Protein AF-A0A368HAP4-F1 (afdb_monomer_lite)

Foldseek 3Di:
DEEEWEDDVVVVQVLGQDQVVSLVVVLVLCVVLVHQEYEYEYDDPVSQVVSQVSNCVPNVGHYYYDPDDLVVLLVCQLPPPPAYEYRRVVEQSSVSSQVNHVHVPHYYYDDDDDDPDDDPDPDDNHD

Organism: Ancylostoma caninum (NCBI:txid29170)

InterPro domains:
  IPR002516 Glycosyl transferase, family 11 [PF01531] (2-111)
  IPR052501 Alpha-1-2 Fucosyltransferase [PTHR22898] (1-110)

Sequence (127 aa):
MCVHTRRTDFATYNITTEFNETIEAAGILAKQNNLKQFFIFGDDLGFMRRVAQQLQDRNRLEARVSTFSEFEDFYLSSQICGSFLISAAASTFGWWLAFFSANQSSVYYIGRQFTNGENVPETELYL

Secondary structure (DSSP, 8-state):
-EEE---HHHHTTT-PPPHHHHHHHHHHHHHHTT--EEEEE-S-HHHHHHHHHHHHHHH--EEEE--S-HHHHHHHHHHH-SSEEESSTT-HHHHHHHHHSS-GGGEEE------TTS---SS----

pLDDT: mean 88.13, std 15.09, range [42.62, 98.44]

Structure (mmCIF, N/CA/C/O backbone):
data_AF-A0A368HAP4-F1
#
_entry.id   AF-A0A368HAP4-F1
#
loop_
_atom_site.group_PDB
_atom_site.id
_atom_site.type_symbol
_atom_site.label_atom_id
_atom_site.label_alt_id
_atom_site.label_comp_id
_atom_site.label_asym_id
_atom_site.label_entity_id
_atom_site.label_seq_id
_atom_site.pdbx_PDB_ins_code
_atom_site.Cartn_x
_atom_site.Cartn_y
_atom_site.Cartn_z
_atom_site.occupancy
_atom_site.B_iso_or_equiv
_atom_site.auth_seq_id
_atom_site.auth_comp_id
_atom_site.auth_asym_id
_atom_site.auth_atom_id
_atom_site.pdbx_PDB_model_num
ATOM 1 N N . MET A 1 1 ? -4.757 -1.989 7.627 1.00 96.00 1 MET A N 1
ATOM 2 C CA . MET A 1 1 ? -4.805 -2.628 6.300 1.00 96.00 1 MET A CA 1
ATOM 3 C C . MET A 1 1 ? -3.512 -2.288 5.603 1.00 96.00 1 MET A C 1
ATOM 5 O O . MET A 1 1 ? -3.203 -1.110 5.487 1.00 96.00 1 MET A O 1
ATOM 9 N N . CYS A 1 2 ? -2.749 -3.284 5.189 1.00 98.31 2 CYS A N 1
ATOM 10 C CA . CYS A 1 2 ? -1.509 -3.061 4.464 1.00 98.31 2 CYS A CA 1
ATOM 11 C C . CYS A 1 2 ? -1.711 -3.297 2.974 1.00 98.31 2 CYS A C 1
ATOM 13 O O . CYS A 1 2 ? -2.482 -4.174 2.584 1.00 98.31 2 CYS A O 1
ATOM 15 N N . VAL A 1 3 ? -1.043 -2.497 2.149 1.00 98.19 3 VAL A N 1
ATOM 16 C CA . VAL A 1 3 ? -1.121 -2.588 0.690 1.00 98.19 3 V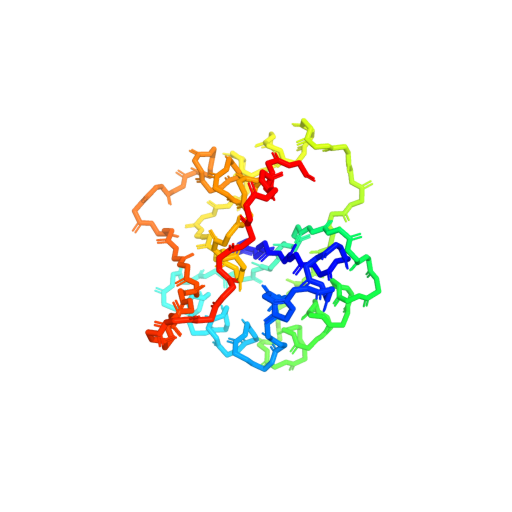AL A CA 1
ATOM 17 C C . VAL A 1 3 ? 0.293 -2.579 0.138 1.00 98.19 3 VAL A C 1
ATOM 19 O O . VAL A 1 3 ? 1.031 -1.631 0.378 1.00 98.19 3 VAL A O 1
ATOM 22 N N . HIS A 1 4 ? 0.663 -3.611 -0.612 1.00 97.69 4 HIS A N 1
ATOM 23 C CA . HIS A 1 4 ? 1.904 -3.636 -1.381 1.00 97.69 4 HIS A CA 1
ATOM 24 C C . HIS A 1 4 ? 1.644 -3.210 -2.821 1.00 97.69 4 HIS A C 1
ATOM 26 O O . HIS A 1 4 ? 0.704 -3.710 -3.446 1.00 97.69 4 HIS A O 1
ATOM 32 N N . THR A 1 5 ? 2.490 -2.327 -3.347 1.00 95.69 5 THR A N 1
ATOM 33 C CA . THR A 1 5 ? 2.490 -1.869 -4.742 1.00 95.69 5 THR A CA 1
ATOM 34 C C . THR A 1 5 ? 3.850 -2.113 -5.392 1.00 95.69 5 THR A C 1
ATOM 36 O O . THR A 1 5 ? 4.874 -2.038 -4.719 1.00 95.69 5 THR A O 1
ATOM 39 N N . ARG A 1 6 ? 3.871 -2.403 -6.696 1.00 91.88 6 ARG A N 1
ATOM 40 C CA . ARG A 1 6 ? 5.109 -2.539 -7.476 1.00 91.88 6 ARG A CA 1
ATOM 41 C C . ARG A 1 6 ? 4.921 -1.911 -8.851 1.00 91.88 6 ARG A C 1
ATOM 43 O O . ARG A 1 6 ? 3.953 -2.237 -9.550 1.00 91.88 6 ARG A O 1
ATOM 50 N N . ARG A 1 7 ? 5.801 -0.981 -9.234 1.00 87.19 7 ARG A N 1
ATOM 51 C CA . ARG A 1 7 ? 5.637 -0.211 -10.476 1.00 87.19 7 ARG A CA 1
ATOM 52 C C . ARG A 1 7 ? 6.874 -0.065 -11.339 1.00 87.19 7 ARG A C 1
ATOM 54 O O . ARG A 1 7 ? 6.698 -0.060 -12.548 1.00 87.19 7 ARG A O 1
ATOM 61 N N . THR A 1 8 ? 8.050 0.144 -10.769 1.00 85.56 8 THR A N 1
ATOM 62 C CA . THR A 1 8 ? 9.208 0.695 -11.486 1.00 85.56 8 THR A CA 1
ATOM 63 C C . THR A 1 8 ? 9.645 -0.197 -12.651 1.00 85.56 8 THR A C 1
ATOM 65 O O . THR A 1 8 ? 9.285 0.050 -13.800 1.00 85.56 8 THR A O 1
ATOM 68 N N . ASP A 1 9 ? 10.350 -1.278 -12.361 1.00 74.44 9 ASP A N 1
ATOM 69 C CA . ASP A 1 9 ? 10.733 -2.331 -13.300 1.00 74.44 9 ASP A CA 1
ATOM 70 C C . ASP A 1 9 ? 9.517 -3.018 -13.948 1.00 74.44 9 ASP A C 1
ATOM 72 O O . ASP A 1 9 ? 9.559 -3.398 -15.120 1.00 74.44 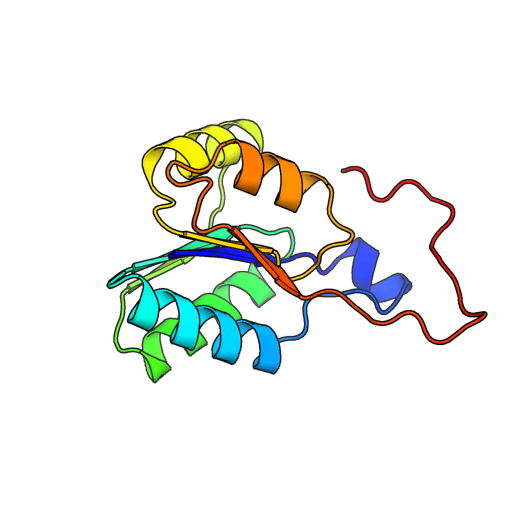9 ASP A O 1
ATOM 76 N N . PHE A 1 10 ? 8.396 -3.090 -13.227 1.00 74.81 10 PHE A N 1
ATOM 77 C CA . PHE A 1 10 ? 7.150 -3.718 -13.683 1.00 74.81 10 PHE A CA 1
ATOM 78 C C . PHE A 1 10 ? 6.449 -2.936 -14.810 1.00 74.81 10 PHE A C 1
ATOM 80 O O . PHE A 1 10 ? 5.680 -3.530 -15.573 1.00 74.81 10 PHE A O 1
ATOM 87 N N . ALA A 1 11 ? 6.709 -1.628 -14.949 1.00 74.69 11 ALA A N 1
ATOM 88 C CA . ALA A 1 11 ? 6.155 -0.792 -16.020 1.00 74.69 11 ALA A CA 1
ATOM 89 C C . ALA A 1 11 ? 6.623 -1.259 -17.395 1.00 74.69 11 ALA A C 1
ATOM 91 O O . ALA A 1 11 ? 5.838 -1.266 -18.340 1.00 74.69 11 ALA A O 1
ATOM 92 N N . THR A 1 12 ? 7.869 -1.723 -17.481 1.00 71.69 12 THR A N 1
ATOM 93 C CA . THR A 1 12 ? 8.473 -2.247 -18.711 1.00 71.69 12 THR A CA 1
ATOM 94 C C . THR A 1 12 ? 7.734 -3.477 -19.239 1.00 71.69 12 THR A C 1
ATOM 96 O O . THR A 1 12 ? 7.653 -3.675 -20.447 1.00 71.69 12 THR A O 1
ATOM 99 N N . TYR A 1 13 ? 7.152 -4.278 -18.342 1.00 67.38 13 TYR A N 1
ATOM 100 C CA . TYR A 1 13 ? 6.474 -5.533 -18.676 1.00 67.38 13 TYR A CA 1
ATOM 101 C C . TYR A 1 13 ? 4.943 -5.429 -18.609 1.00 67.38 13 TYR A C 1
ATOM 103 O O . TYR A 1 13 ? 4.257 -6.438 -18.736 1.00 67.38 13 TYR A O 1
ATOM 111 N N . ASN A 1 14 ? 4.392 -4.225 -18.404 1.00 73.69 14 ASN A N 1
ATOM 112 C CA . ASN A 1 14 ? 2.951 -3.986 -18.275 1.00 73.69 14 ASN A CA 1
ATOM 113 C C . ASN A 1 14 ? 2.270 -4.845 -17.184 1.00 73.69 14 ASN A C 1
ATOM 115 O O . ASN A 1 14 ? 1.112 -5.237 -17.316 1.00 73.69 14 ASN A O 1
ATOM 119 N N . ILE A 1 15 ? 2.989 -5.141 -16.096 1.00 73.62 15 ILE A N 1
ATOM 120 C CA . ILE A 1 15 ? 2.511 -5.942 -14.948 1.00 73.62 15 ILE A CA 1
ATOM 121 C C . ILE A 1 15 ? 2.413 -5.117 -13.658 1.00 73.62 15 ILE A C 1
ATOM 123 O O . ILE A 1 15 ? 2.389 -5.667 -12.559 1.00 73.62 15 ILE A O 1
ATOM 127 N N . THR A 1 16 ? 2.383 -3.791 -13.777 1.00 79.25 16 THR A N 1
ATOM 128 C CA . THR A 1 16 ? 2.339 -2.884 -12.626 1.00 79.25 16 THR A CA 1
ATOM 129 C C . THR A 1 16 ? 1.045 -2.992 -11.845 1.00 79.25 16 THR A C 1
ATOM 131 O O . THR A 1 16 ? 0.005 -3.357 -12.388 1.00 79.25 16 THR A O 1
ATOM 134 N N . THR A 1 17 ? 1.094 -2.545 -10.594 1.00 80.75 17 THR A N 1
ATOM 135 C CA . THR A 1 17 ? -0.102 -2.231 -9.815 1.00 80.75 17 THR A CA 1
ATOM 136 C C . THR A 1 17 ? -1.073 -1.319 -10.579 1.00 80.75 17 THR A C 1
ATOM 138 O O . THR A 1 17 ? -0.731 -0.181 -10.917 1.00 80.75 17 THR A O 1
ATOM 141 N N . GLU A 1 18 ? -2.318 -1.773 -10.739 1.00 89.75 18 GLU A N 1
ATOM 142 C CA . GLU A 1 18 ? -3.416 -0.969 -11.280 1.00 89.75 18 GLU A CA 1
ATOM 143 C C . GLU A 1 18 ? -4.028 -0.070 -10.202 1.00 89.75 18 GLU A C 1
ATOM 145 O O . GLU A 1 18 ? -4.477 -0.528 -9.148 1.00 89.75 18 GLU A O 1
ATOM 150 N N . PHE A 1 19 ? -4.056 1.242 -10.454 1.00 92.44 19 PHE A N 1
ATOM 151 C CA . PHE A 1 19 ? -4.418 2.229 -9.433 1.00 92.44 19 PHE A CA 1
ATOM 152 C C . PHE A 1 19 ? -5.857 2.064 -8.932 1.00 92.44 19 PHE A C 1
ATOM 154 O O . PHE A 1 19 ? -6.073 1.883 -7.738 1.00 92.44 19 PHE A O 1
ATOM 161 N N . ASN A 1 20 ? -6.845 2.117 -9.829 1.00 93.44 20 ASN A N 1
ATOM 162 C CA . ASN A 1 20 ? -8.258 2.126 -9.434 1.00 93.44 20 ASN A CA 1
ATOM 163 C C . ASN A 1 20 ? -8.670 0.827 -8.736 1.00 93.44 20 ASN A C 1
ATOM 165 O O . ASN A 1 20 ? -9.323 0.881 -7.694 1.00 93.44 20 ASN A O 1
ATOM 169 N N . GLU A 1 21 ? -8.230 -0.309 -9.277 1.00 93.50 21 GLU A N 1
ATOM 170 C CA . GLU A 1 21 ? -8.503 -1.631 -8.716 1.00 93.50 21 GLU A CA 1
ATOM 171 C C . GLU A 1 21 ? -7.903 -1.771 -7.311 1.00 93.50 21 GLU A C 1
ATOM 173 O O . GLU A 1 21 ? -8.581 -2.210 -6.383 1.00 93.50 21 GLU A O 1
ATOM 178 N N . THR A 1 22 ? -6.672 -1.287 -7.108 1.00 95.12 22 THR A N 1
ATOM 179 C CA . THR A 1 22 ? -6.020 -1.293 -5.789 1.00 95.12 22 THR A CA 1
ATOM 180 C C . THR A 1 22 ? -6.805 -0.489 -4.758 1.00 95.12 22 THR A C 1
ATOM 182 O O . THR A 1 22 ? -6.992 -0.947 -3.631 1.00 95.12 22 THR A O 1
ATOM 185 N N . ILE A 1 23 ? -7.282 0.705 -5.123 1.00 96.31 23 ILE A N 1
ATOM 186 C CA . ILE A 1 23 ? -8.061 1.566 -4.221 1.00 96.31 23 ILE A CA 1
ATOM 187 C C . ILE A 1 23 ? -9.389 0.913 -3.842 1.00 96.31 23 ILE A C 1
ATOM 189 O O . ILE A 1 23 ? -9.790 0.960 -2.675 1.00 96.31 23 ILE A O 1
ATOM 193 N N . GLU A 1 24 ? -10.080 0.334 -4.821 1.00 95.62 24 GLU A N 1
ATOM 194 C CA . GLU A 1 24 ? -11.360 -0.334 -4.611 1.00 95.62 24 GLU A CA 1
ATOM 195 C C . GLU A 1 24 ? -11.202 -1.564 -3.715 1.00 95.62 24 GLU A C 1
ATOM 197 O O . GLU A 1 24 ? -11.837 -1.637 -2.657 1.00 95.62 24 GLU A O 1
ATOM 202 N N . ALA A 1 25 ? -10.288 -2.470 -4.073 1.00 96.31 25 ALA A N 1
ATOM 203 C CA . ALA A 1 25 ? -10.016 -3.683 -3.316 1.00 96.31 25 ALA A CA 1
ATOM 204 C C . ALA A 1 25 ? -9.576 -3.363 -1.880 1.00 96.31 25 ALA A C 1
ATOM 206 O O . ALA A 1 25 ? -10.166 -3.868 -0.925 1.00 96.31 25 ALA A O 1
ATOM 207 N N . ALA A 1 26 ? -8.601 -2.465 -1.695 1.00 97.12 26 ALA A N 1
ATOM 208 C CA . ALA A 1 26 ? -8.130 -2.093 -0.361 1.00 97.12 26 ALA A CA 1
ATOM 209 C C . ALA A 1 26 ? -9.243 -1.468 0.497 1.00 97.12 26 ALA A C 1
ATOM 211 O O . ALA A 1 26 ? -9.335 -1.765 1.689 1.00 97.12 26 ALA A O 1
ATOM 212 N N . GLY A 1 27 ? -10.111 -0.639 -0.094 1.00 96.25 27 GLY A N 1
ATOM 213 C CA . GLY A 1 27 ? -11.252 -0.043 0.602 1.00 96.25 27 GLY A CA 1
ATOM 214 C C . GLY A 1 27 ? -12.285 -1.077 1.059 1.00 96.25 27 GLY A C 1
ATOM 215 O O . GLY A 1 27 ? -12.745 -1.022 2.202 1.00 96.25 27 GLY A O 1
ATOM 216 N N . ILE A 1 28 ? -12.630 -2.038 0.197 1.00 95.88 28 ILE A N 1
ATOM 217 C CA . ILE A 1 28 ? -13.557 -3.133 0.527 1.00 95.88 28 ILE A CA 1
ATOM 218 C C . ILE A 1 28 ? -12.973 -4.005 1.644 1.00 95.88 28 ILE A C 1
ATOM 220 O O . ILE A 1 28 ? -13.632 -4.221 2.664 1.00 95.88 28 ILE A O 1
ATOM 224 N N . LEU A 1 29 ? -11.721 -4.442 1.492 1.00 96.25 29 LEU A N 1
ATOM 225 C CA . LEU A 1 29 ? -11.046 -5.322 2.447 1.00 96.25 29 LEU A CA 1
ATOM 226 C C . LEU A 1 29 ? -10.857 -4.656 3.813 1.00 96.25 29 LEU A C 1
ATOM 228 O O . LEU A 1 29 ? -11.084 -5.292 4.844 1.00 96.25 29 LEU A O 1
ATOM 232 N N . ALA A 1 30 ? -10.507 -3.367 3.847 1.00 96.50 30 ALA A N 1
ATOM 233 C CA . ALA A 1 30 ? -10.399 -2.627 5.101 1.00 96.50 30 ALA A CA 1
ATOM 234 C C . ALA A 1 30 ? -11.736 -2.581 5.854 1.00 96.50 30 ALA A C 1
ATOM 236 O O . ALA A 1 30 ? -11.754 -2.802 7.065 1.00 96.50 30 ALA A O 1
ATOM 237 N N . LYS A 1 31 ? -12.856 -2.361 5.150 1.00 95.19 31 LYS A N 1
ATOM 238 C CA . LYS A 1 31 ? -14.199 -2.379 5.753 1.00 95.19 31 LYS A CA 1
ATOM 239 C C . LYS A 1 31 ? -14.579 -3.771 6.257 1.00 95.19 31 LYS A C 1
ATOM 241 O O . LYS A 1 31 ? -15.038 -3.887 7.388 1.00 95.19 31 LYS A O 1
ATOM 246 N N . GLN A 1 32 ? -14.347 -4.815 5.458 1.00 95.12 32 GLN A N 1
ATOM 247 C CA . GLN A 1 32 ? -14.639 -6.207 5.833 1.00 95.12 32 GLN A CA 1
ATOM 248 C C . GLN A 1 32 ? -13.859 -6.659 7.075 1.00 95.12 32 GLN A C 1
ATOM 250 O O . GLN A 1 32 ? -14.398 -7.379 7.909 1.00 95.12 32 GLN A O 1
ATOM 255 N N . ASN A 1 33 ? -12.617 -6.195 7.225 1.00 94.56 33 ASN A N 1
ATOM 256 C CA . ASN A 1 33 ? -11.748 -6.535 8.353 1.00 94.56 33 ASN A CA 1
ATOM 257 C C . ASN A 1 33 ? -11.789 -5.498 9.494 1.00 94.56 33 ASN A C 1
ATOM 259 O O . ASN A 1 33 ? -10.980 -5.576 10.416 1.00 94.56 33 ASN A O 1
ATOM 263 N N . ASN A 1 34 ? -12.704 -4.518 9.446 1.00 95.25 34 ASN A N 1
ATOM 264 C CA . ASN A 1 34 ? -12.849 -3.448 10.445 1.00 95.25 34 ASN A CA 1
ATOM 265 C C . ASN A 1 34 ? -11.536 -2.680 10.745 1.00 95.25 34 ASN A C 1
ATOM 267 O O . ASN A 1 34 ? -11.239 -2.320 11.887 1.00 95.25 34 ASN A O 1
ATOM 271 N N . LEU A 1 35 ? -10.728 -2.429 9.713 1.00 95.31 35 LEU A N 1
ATOM 272 C CA . LEU A 1 35 ? -9.445 -1.733 9.818 1.00 95.31 35 LEU A CA 1
ATOM 273 C C . L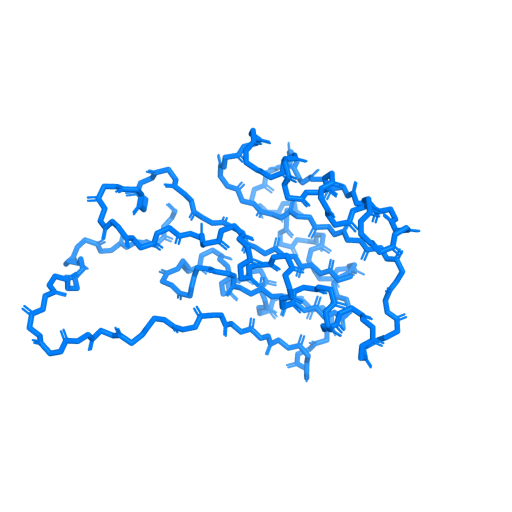EU A 1 35 ? -9.621 -0.235 9.556 1.00 95.31 35 LEU A C 1
ATOM 275 O O . LEU A 1 35 ? -10.265 0.169 8.592 1.00 95.31 35 LEU A O 1
ATOM 279 N N . LYS A 1 36 ? -9.007 0.595 10.407 1.00 94.62 36 LYS A N 1
ATOM 280 C CA . LYS A 1 36 ? -9.174 2.062 10.395 1.00 94.62 36 LYS A CA 1
ATOM 281 C C . LYS A 1 36 ? -7.977 2.840 9.849 1.00 94.62 36 LYS A C 1
ATOM 283 O O . LYS A 1 36 ? -8.005 4.066 9.815 1.00 94.62 36 LYS A O 1
ATOM 288 N N . GLN A 1 37 ? -6.914 2.143 9.474 1.00 96.81 37 GLN A N 1
ATOM 289 C CA . GLN A 1 37 ? -5.681 2.754 8.991 1.00 96.81 37 GLN A CA 1
ATOM 290 C C . GLN A 1 37 ? -5.122 1.944 7.829 1.00 96.81 37 GLN A C 1
ATOM 292 O O . GLN A 1 37 ? -5.240 0.710 7.806 1.00 96.81 37 GLN A O 1
ATOM 297 N N . PHE A 1 38 ? -4.497 2.645 6.893 1.00 98.19 38 PHE A N 1
ATOM 298 C CA . PHE A 1 38 ? -3.764 2.074 5.777 1.00 98.19 38 PHE A CA 1
ATOM 299 C C . PHE A 1 38 ? -2.262 2.291 5.946 1.00 98.19 38 PHE A C 1
ATOM 301 O O . PHE A 1 38 ? -1.822 3.363 6.364 1.00 98.19 38 PHE A O 1
ATOM 308 N N . PHE A 1 39 ? -1.482 1.283 5.571 1.00 98.25 39 PHE A N 1
ATOM 309 C CA . PHE A 1 39 ? -0.034 1.391 5.445 1.00 98.25 39 PHE A CA 1
ATOM 310 C C . PHE A 1 39 ? 0.393 0.834 4.086 1.00 98.25 39 PHE A C 1
ATOM 312 O O . PHE A 1 39 ? 0.006 -0.277 3.727 1.00 98.25 39 PHE A O 1
ATOM 319 N N . ILE A 1 40 ? 1.109 1.630 3.298 1.00 98.44 40 ILE A N 1
ATOM 320 C CA . ILE A 1 40 ? 1.428 1.316 1.906 1.00 98.44 40 ILE A CA 1
ATOM 321 C C . ILE A 1 40 ? 2.923 1.024 1.789 1.00 98.44 40 ILE A C 1
ATOM 323 O O . ILE A 1 40 ? 3.740 1.870 2.145 1.00 98.44 40 ILE A O 1
ATOM 327 N N . PHE A 1 41 ? 3.252 -0.138 1.237 1.00 98.19 41 PHE A N 1
ATOM 328 C CA . PHE A 1 41 ? 4.595 -0.574 0.861 1.00 98.19 41 PHE A CA 1
ATOM 329 C C . PHE A 1 41 ? 4.762 -0.514 -0.664 1.00 98.19 41 PHE A C 1
ATOM 331 O O . PHE A 1 41 ? 3.782 -0.630 -1.412 1.00 98.19 41 PHE A O 1
ATOM 338 N N . GLY A 1 42 ? 5.991 -0.319 -1.135 1.00 95.81 42 GLY A N 1
ATOM 339 C CA . GLY A 1 42 ? 6.293 -0.331 -2.562 1.00 95.81 42 GLY A CA 1
ATOM 340 C C . GLY A 1 42 ? 7.583 0.388 -2.931 1.00 95.81 42 GLY A C 1
ATOM 341 O O . GLY A 1 42 ? 8.336 0.832 -2.072 1.00 95.81 42 GLY A O 1
ATOM 342 N N . ASP A 1 43 ? 7.810 0.491 -4.235 1.00 94.31 43 ASP A N 1
ATOM 343 C CA . ASP A 1 43 ? 9.043 0.975 -4.863 1.00 94.31 43 ASP A CA 1
ATOM 344 C C . ASP A 1 43 ? 8.930 2.395 -5.455 1.00 94.31 43 ASP A C 1
ATOM 346 O O . ASP A 1 43 ? 9.932 3.083 -5.632 1.00 94.31 43 ASP A O 1
ATOM 350 N N . ASP A 1 44 ? 7.713 2.869 -5.742 1.00 95.06 44 ASP A N 1
ATOM 351 C CA . ASP A 1 44 ? 7.448 4.215 -6.265 1.00 95.06 44 ASP A CA 1
ATOM 352 C C . ASP A 1 44 ? 6.753 5.086 -5.208 1.00 95.06 44 ASP A C 1
ATOM 354 O O . ASP A 1 44 ? 5.525 5.095 -5.072 1.00 95.06 44 ASP A O 1
ATOM 358 N N . LEU A 1 45 ? 7.542 5.890 -4.488 1.00 96.12 45 LEU A N 1
ATOM 359 C CA . LEU A 1 45 ? 7.047 6.788 -3.438 1.00 96.12 45 LEU A CA 1
ATOM 360 C C . LEU A 1 45 ? 5.975 7.773 -3.938 1.00 96.12 45 LEU A C 1
ATOM 362 O O . LEU A 1 45 ? 5.044 8.119 -3.203 1.00 96.12 45 LEU A O 1
ATOM 366 N N . GLY A 1 46 ? 6.088 8.244 -5.183 1.00 96.94 46 GLY A N 1
ATOM 367 C CA . GLY A 1 46 ? 5.113 9.150 -5.782 1.00 96.94 46 GLY A CA 1
ATOM 368 C C . GLY A 1 46 ? 3.770 8.459 -5.996 1.00 96.94 46 GLY A C 1
ATOM 369 O O . GLY A 1 46 ? 2.719 9.036 -5.712 1.00 96.94 46 GLY A O 1
ATOM 370 N N . PHE A 1 47 ? 3.791 7.214 -6.465 1.00 95.88 47 PHE A N 1
ATOM 371 C CA . PHE A 1 47 ? 2.600 6.387 -6.606 1.00 95.88 47 PHE A CA 1
ATOM 372 C C . PHE A 1 47 ? 1.995 6.000 -5.259 1.00 95.88 47 PHE A C 1
ATOM 374 O O . PHE A 1 47 ? 0.794 6.188 -5.066 1.00 95.88 47 PHE A O 1
ATOM 381 N N . MET A 1 48 ? 2.815 5.543 -4.312 1.00 97.81 48 MET A N 1
ATOM 382 C CA . MET A 1 48 ? 2.376 5.176 -2.964 1.00 97.81 48 MET A CA 1
ATOM 383 C C . MET A 1 48 ? 1.647 6.337 -2.283 1.00 97.81 48 MET A C 1
ATOM 385 O O . MET A 1 48 ? 0.581 6.141 -1.704 1.00 97.81 48 MET A O 1
ATOM 389 N N . ARG A 1 49 ? 2.162 7.569 -2.410 1.00 97.88 49 ARG A N 1
ATOM 390 C CA . ARG A 1 49 ? 1.501 8.774 -1.878 1.00 97.88 49 ARG A CA 1
ATOM 391 C C . ARG A 1 49 ? 0.149 9.041 -2.532 1.00 97.88 49 ARG A C 1
ATOM 393 O O . ARG A 1 49 ? -0.796 9.367 -1.820 1.00 97.88 49 ARG A O 1
ATOM 400 N N . ARG A 1 50 ? 0.026 8.860 -3.853 1.00 97.44 50 ARG A N 1
ATOM 401 C CA . ARG A 1 50 ? -1.274 8.974 -4.544 1.00 97.44 50 ARG A CA 1
ATOM 402 C C . ARG A 1 50 ? -2.260 7.912 -4.062 1.00 97.44 50 ARG A C 1
ATOM 404 O O . ARG A 1 50 ? -3.430 8.226 -3.864 1.00 97.44 50 ARG A O 1
ATOM 411 N N . VAL A 1 51 ? -1.795 6.679 -3.845 1.00 96.88 51 VAL A N 1
ATOM 412 C CA . VAL A 1 51 ? -2.624 5.591 -3.305 1.00 96.88 51 VAL A CA 1
ATOM 413 C C . VAL A 1 51 ? -3.099 5.928 -1.893 1.00 96.88 51 VAL A C 1
ATOM 415 O O . VAL A 1 51 ? -4.295 5.862 -1.615 1.00 96.88 51 VAL A O 1
ATOM 418 N N . ALA A 1 52 ? -2.183 6.357 -1.022 1.00 97.50 52 ALA A N 1
ATOM 419 C CA . ALA A 1 52 ? -2.489 6.761 0.345 1.00 97.50 52 ALA A CA 1
ATOM 420 C C . ALA A 1 52 ? -3.513 7.905 0.389 1.00 97.50 52 ALA A C 1
ATOM 422 O O . ALA A 1 52 ? -4.537 7.782 1.059 1.00 97.50 52 ALA A O 1
ATOM 423 N N . GLN A 1 53 ? -3.283 8.971 -0.385 1.00 97.50 53 GLN A N 1
ATOM 424 C CA . GLN A 1 53 ? -4.190 10.114 -0.473 1.00 97.50 53 GLN A CA 1
ATOM 425 C C . GLN A 1 53 ? -5.587 9.683 -0.932 1.00 97.50 53 GLN A C 1
ATOM 427 O O . GLN A 1 53 ? -6.584 10.006 -0.293 1.00 97.50 53 GLN A O 1
ATOM 432 N N . GLN A 1 54 ? -5.670 8.875 -1.990 1.00 97.25 54 GLN A N 1
ATOM 433 C CA . GLN A 1 54 ? -6.954 8.442 -2.527 1.00 97.25 54 GLN A CA 1
ATOM 434 C C . GLN A 1 54 ? -7.727 7.523 -1.564 1.00 97.25 54 GLN A C 1
ATOM 436 O O . GLN A 1 54 ? -8.959 7.607 -1.502 1.00 97.25 54 GLN A O 1
ATOM 441 N N . LEU A 1 55 ? -7.031 6.663 -0.809 1.00 95.62 55 LEU A N 1
ATOM 442 C CA . LEU A 1 55 ? -7.632 5.836 0.243 1.00 95.62 55 LEU A CA 1
ATOM 443 C C . LEU A 1 55 ? -8.125 6.682 1.414 1.00 95.62 55 LEU A C 1
ATOM 445 O O . LEU A 1 55 ? -9.222 6.422 1.919 1.00 95.62 55 LEU A O 1
ATOM 449 N N . GLN A 1 56 ? -7.350 7.691 1.808 1.00 94.81 56 GLN A N 1
ATOM 450 C CA . GLN A 1 56 ? -7.712 8.627 2.863 1.00 94.81 56 GLN A CA 1
ATOM 451 C C . GLN A 1 56 ? -8.952 9.441 2.489 1.00 94.81 56 GLN A C 1
ATOM 453 O O . GLN A 1 56 ? -9.899 9.493 3.275 1.00 94.81 56 GLN A O 1
ATOM 458 N N . ASP A 1 57 ? -9.007 9.974 1.270 1.00 93.25 57 ASP A N 1
ATOM 459 C CA . ASP A 1 57 ? -10.137 10.771 0.790 1.00 93.25 57 ASP A CA 1
ATOM 460 C C . ASP A 1 57 ? -11.430 9.943 0.699 1.00 93.25 57 ASP A C 1
ATOM 462 O O . ASP A 1 57 ? -12.493 10.390 1.134 1.00 93.25 57 ASP A O 1
ATOM 466 N N . ARG A 1 58 ? -11.356 8.707 0.179 1.00 91.00 58 ARG A N 1
ATOM 467 C CA . ARG A 1 58 ? -12.546 7.852 -0.013 1.00 91.00 58 ARG A CA 1
ATOM 468 C C . ARG A 1 58 ? -13.055 7.212 1.269 1.00 91.00 58 ARG A C 1
ATOM 470 O O . ARG A 1 58 ? -14.263 7.055 1.431 1.00 91.00 58 ARG A O 1
ATOM 477 N N . ASN A 1 59 ? -12.154 6.786 2.151 1.00 88.38 59 ASN A N 1
ATOM 478 C CA . ASN A 1 59 ? -12.530 6.017 3.339 1.00 88.38 59 ASN A CA 1
ATOM 479 C C . ASN A 1 59 ? -12.550 6.868 4.612 1.00 88.38 59 ASN A C 1
ATOM 481 O O . ASN A 1 59 ? -13.063 6.404 5.626 1.00 88.38 59 ASN A O 1
ATOM 485 N N . ARG A 1 60 ? -12.030 8.105 4.565 1.00 86.56 60 ARG A N 1
ATOM 486 C CA . ARG A 1 60 ? -11.832 8.979 5.735 1.00 86.56 60 ARG A CA 1
ATOM 487 C C . ARG A 1 60 ? -10.979 8.306 6.816 1.00 86.56 60 ARG A C 1
ATOM 489 O O . ARG A 1 60 ? -11.221 8.485 8.008 1.00 86.56 60 ARG A O 1
ATOM 496 N N . LEU A 1 61 ? -10.010 7.505 6.380 1.00 89.31 61 LEU A N 1
ATOM 497 C CA . LEU A 1 61 ? -9.089 6.747 7.223 1.00 89.31 61 LEU A CA 1
ATOM 498 C C . LEU A 1 61 ? -7.672 7.282 7.043 1.00 89.31 61 LEU A C 1
ATOM 500 O O . LEU A 1 61 ? -7.314 7.749 5.968 1.00 89.31 61 LEU A O 1
ATOM 504 N N . GLU A 1 62 ? -6.855 7.196 8.084 1.00 94.69 62 GLU A N 1
ATOM 505 C CA . GLU A 1 62 ? -5.456 7.602 7.988 1.00 94.69 62 GLU A CA 1
ATOM 506 C C . GLU A 1 62 ? -4.685 6.636 7.078 1.00 94.69 62 GLU A C 1
ATOM 508 O O . GLU A 1 62 ? -4.835 5.417 7.197 1.00 94.69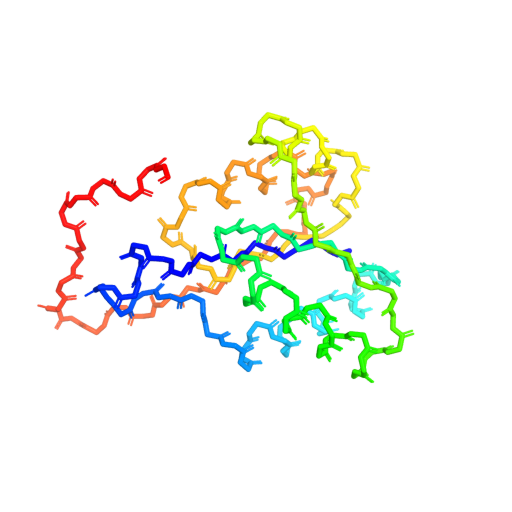 62 GLU A O 1
ATOM 513 N N . ALA A 1 63 ? -3.853 7.169 6.185 1.00 97.00 63 ALA A N 1
ATOM 514 C CA . ALA A 1 63 ? -3.004 6.380 5.305 1.00 97.00 63 ALA A CA 1
ATOM 515 C C . ALA A 1 63 ? -1.555 6.869 5.382 1.00 97.00 63 ALA A C 1
ATOM 517 O O . ALA A 1 63 ? -1.285 8.064 5.265 1.00 97.00 63 ALA A O 1
ATOM 518 N N . ARG A 1 64 ? -0.614 5.942 5.572 1.00 97.50 64 ARG A N 1
ATOM 519 C CA . ARG A 1 64 ? 0.827 6.226 5.621 1.00 97.50 64 ARG A CA 1
ATOM 520 C C . ARG A 1 64 ? 1.572 5.378 4.602 1.00 97.50 64 ARG A C 1
ATOM 522 O O . ARG A 1 64 ? 1.127 4.289 4.257 1.00 97.50 64 ARG A O 1
ATOM 529 N N . VAL A 1 65 ? 2.703 5.881 4.129 1.00 98.06 65 VAL A N 1
ATOM 530 C CA . VAL A 1 65 ? 3.569 5.193 3.165 1.00 98.06 65 VAL A CA 1
ATOM 531 C C . VAL A 1 65 ? 4.871 4.803 3.854 1.00 98.06 65 VAL A C 1
ATOM 533 O O . VAL A 1 65 ? 5.357 5.570 4.688 1.00 98.06 65 VAL A O 1
ATOM 536 N N . SER A 1 66 ? 5.428 3.644 3.514 1.00 97.75 66 SER A N 1
ATOM 537 C CA . SER A 1 66 ? 6.768 3.294 3.962 1.00 97.75 66 SER A CA 1
ATOM 538 C C . SER A 1 66 ? 7.824 4.138 3.253 1.00 97.75 66 SER A C 1
ATOM 540 O O . SER A 1 66 ? 7.703 4.459 2.070 1.00 97.75 66 SER A O 1
ATOM 542 N N . THR A 1 67 ? 8.858 4.495 4.007 1.00 96.94 67 THR A N 1
ATOM 543 C CA . THR A 1 67 ? 10.126 5.047 3.516 1.00 96.94 67 THR A CA 1
ATOM 544 C C . THR A 1 67 ? 11.310 4.360 4.205 1.00 96.94 67 THR A C 1
ATOM 546 O O . THR A 1 67 ? 12.377 4.961 4.329 1.00 96.94 67 THR A O 1
ATOM 549 N N . PHE A 1 68 ? 11.086 3.163 4.751 1.00 96.75 68 PHE A N 1
ATOM 550 C CA . PHE A 1 68 ? 12.066 2.399 5.518 1.00 96.75 68 PHE A CA 1
ATOM 551 C C . PHE A 1 68 ? 12.824 1.415 4.622 1.00 96.75 68 PHE A C 1
ATOM 553 O O . PHE A 1 68 ? 12.540 1.290 3.431 1.00 96.75 68 PHE A O 1
ATOM 560 N N . SER A 1 69 ? 13.821 0.739 5.191 1.00 96.00 69 SER A N 1
ATOM 561 C CA . SER A 1 69 ? 14.486 -0.376 4.518 1.00 96.00 69 SER A CA 1
ATOM 562 C C . SER A 1 69 ? 13.577 -1.606 4.418 1.00 96.00 69 SER A C 1
ATOM 564 O O . SER A 1 69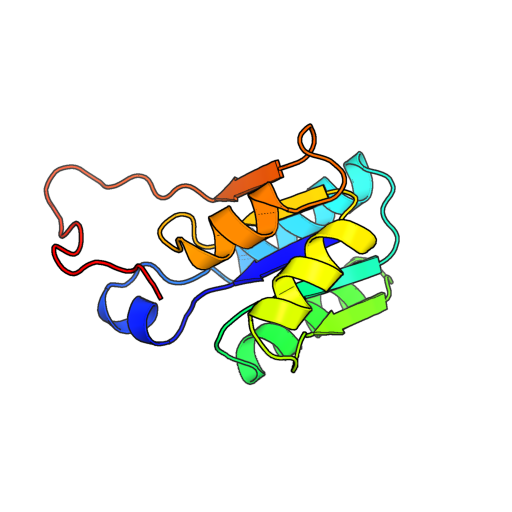 ? 12.634 -1.772 5.188 1.00 96.00 69 SER A O 1
ATOM 566 N N . GLU A 1 70 ? 13.907 -2.521 3.510 1.00 92.88 70 GLU A N 1
ATOM 567 C CA . GLU A 1 70 ? 13.162 -3.769 3.287 1.00 92.88 70 GLU A CA 1
ATOM 568 C C . GLU A 1 70 ? 13.014 -4.615 4.563 1.00 92.88 70 GLU A C 1
ATOM 570 O O . GLU A 1 70 ? 11.941 -5.141 4.856 1.00 92.88 70 GLU A O 1
ATOM 575 N N . PHE A 1 71 ? 14.076 -4.709 5.371 1.00 94.25 71 PHE A N 1
ATOM 576 C CA . PHE A 1 71 ? 14.042 -5.444 6.639 1.00 94.25 71 PHE A CA 1
ATOM 577 C C . PHE A 1 71 ? 13.128 -4.785 7.676 1.00 94.25 71 PHE A C 1
ATOM 579 O O . PHE A 1 71 ? 12.405 -5.476 8.398 1.00 94.25 71 PHE A O 1
ATOM 586 N N . GLU A 1 72 ? 13.145 -3.454 7.752 1.00 97.38 72 GLU A N 1
ATOM 587 C CA . GLU A 1 72 ? 12.230 -2.702 8.612 1.00 97.38 72 GLU A CA 1
ATOM 588 C C . GLU A 1 72 ? 10.785 -2.857 8.137 1.00 97.38 72 GLU A C 1
ATOM 590 O O . GLU A 1 72 ? 9.891 -3.000 8.967 1.00 97.38 72 GLU A O 1
ATOM 595 N N . ASP A 1 73 ? 10.551 -2.921 6.827 1.00 97.56 73 ASP A N 1
ATOM 596 C CA . ASP A 1 73 ? 9.231 -3.171 6.254 1.00 97.56 73 ASP A CA 1
ATOM 597 C C . ASP A 1 73 ? 8.699 -4.566 6.583 1.00 97.56 73 ASP A C 1
ATOM 599 O O . ASP A 1 73 ? 7.526 -4.700 6.941 1.00 97.56 73 ASP A O 1
ATOM 603 N N . PHE A 1 74 ? 9.544 -5.602 6.557 1.00 97.31 74 PHE A N 1
ATOM 604 C CA . PHE A 1 74 ? 9.154 -6.933 7.037 1.00 97.31 74 PHE A CA 1
ATOM 605 C C . PHE A 1 74 ? 8.779 -6.911 8.518 1.00 97.31 74 PHE A C 1
ATOM 607 O O . PHE A 1 74 ? 7.742 -7.462 8.905 1.00 97.31 74 PHE A O 1
ATOM 614 N N . TYR A 1 75 ? 9.582 -6.232 9.344 1.00 97.38 75 TYR A N 1
ATOM 615 C CA . TYR A 1 75 ? 9.268 -6.069 10.758 1.00 97.38 75 TYR A CA 1
ATOM 616 C C . TYR A 1 75 ? 7.940 -5.330 10.940 1.00 97.38 75 TYR A C 1
ATOM 618 O O . TYR A 1 75 ? 7.050 -5.847 11.613 1.00 97.38 75 TYR A O 1
ATOM 626 N N . LEU A 1 76 ? 7.748 -4.183 10.287 1.00 97.31 76 LEU A N 1
ATOM 627 C CA . LEU A 1 76 ? 6.499 -3.429 10.343 1.00 97.31 76 LEU A CA 1
ATOM 628 C C . LEU A 1 76 ? 5.318 -4.287 9.900 1.00 97.31 76 LEU A C 1
ATOM 630 O O . LEU A 1 76 ? 4.314 -4.319 10.611 1.00 97.31 76 LEU A O 1
ATOM 634 N N . SER A 1 77 ? 5.451 -5.038 8.803 1.00 97.38 77 SER A N 1
ATOM 635 C CA . SER A 1 77 ? 4.397 -5.934 8.329 1.00 97.38 77 SER A CA 1
ATOM 636 C C . SER A 1 77 ? 3.940 -6.904 9.421 1.00 97.38 77 SER A C 1
ATOM 638 O O . SER A 1 77 ? 2.739 -7.029 9.689 1.00 97.38 77 SER A O 1
ATOM 640 N N . SER A 1 78 ? 4.898 -7.497 10.139 1.00 96.81 78 SER A N 1
ATOM 641 C CA . SER A 1 78 ? 4.619 -8.417 11.247 1.00 96.81 78 SER A CA 1
ATOM 642 C C . SER A 1 78 ? 3.928 -7.793 12.450 1.00 96.81 78 SER A C 1
ATOM 644 O O . SER A 1 78 ? 3.250 -8.495 13.198 1.00 96.81 78 SER A O 1
ATOM 646 N N . GLN A 1 79 ? 4.063 -6.480 12.631 1.00 96.56 79 GLN A N 1
ATOM 647 C CA . GLN A 1 79 ? 3.519 -5.783 13.791 1.00 96.56 79 GLN A CA 1
ATOM 648 C C . GLN A 1 79 ? 2.167 -5.119 13.509 1.00 96.56 79 GLN A C 1
ATOM 650 O O . GLN A 1 79 ? 1.316 -5.075 14.396 1.00 96.56 79 GLN A O 1
ATOM 655 N N . ILE A 1 80 ? 1.951 -4.579 12.301 1.00 95.81 80 ILE A N 1
ATOM 656 C CA . ILE A 1 80 ? 0.825 -3.657 12.046 1.00 95.81 80 ILE A CA 1
ATOM 657 C C . ILE A 1 80 ? -0.204 -4.174 11.034 1.00 95.81 80 ILE A C 1
ATOM 659 O O . ILE A 1 80 ? -1.309 -3.627 10.937 1.00 95.81 80 ILE A O 1
ATOM 663 N N . CYS A 1 81 ? 0.114 -5.216 10.263 1.00 96.88 81 CYS A N 1
ATOM 664 C CA . CYS A 1 81 ? -0.757 -5.669 9.183 1.00 96.88 81 CYS A CA 1
ATOM 665 C C . CYS A 1 81 ? -1.805 -6.688 9.652 1.00 96.88 81 CYS A C 1
ATOM 667 O O . CYS A 1 81 ? -1.608 -7.895 9.564 1.00 96.88 81 CYS A O 1
ATOM 669 N N . GLY A 1 82 ? -2.969 -6.189 10.088 1.00 95.81 82 GLY A N 1
ATOM 670 C CA . GLY A 1 82 ? -4.143 -7.025 10.406 1.00 95.81 82 GLY A CA 1
ATOM 671 C C . GLY A 1 82 ? -4.891 -7.601 9.188 1.00 95.81 82 GLY A C 1
ATOM 672 O O . GLY A 1 82 ? -5.739 -8.476 9.344 1.00 95.81 82 GLY A O 1
ATOM 673 N N . SER A 1 83 ? -4.596 -7.098 7.988 1.00 97.50 83 SER A N 1
ATOM 674 C CA . SER A 1 83 ? -4.975 -7.653 6.681 1.00 97.50 83 SER A CA 1
ATOM 675 C C . SER A 1 83 ? -4.040 -7.060 5.626 1.00 97.50 83 SER A C 1
ATOM 677 O O . SER A 1 83 ? -3.546 -5.937 5.816 1.00 97.50 83 SER A O 1
ATOM 679 N N . PHE A 1 84 ? -3.781 -7.805 4.553 1.00 98.25 84 PHE A N 1
ATOM 680 C CA . PHE A 1 84 ? -2.760 -7.493 3.560 1.00 98.25 84 PHE A CA 1
ATOM 681 C C . PHE A 1 84 ? -3.295 -7.652 2.130 1.00 98.25 84 PHE A C 1
ATOM 683 O O . PHE A 1 84 ? -3.923 -8.659 1.812 1.00 98.25 84 PHE A O 1
ATOM 690 N N . LEU A 1 85 ? -3.024 -6.674 1.260 1.00 98.00 85 LEU A N 1
ATOM 691 C CA . LEU A 1 85 ? -3.315 -6.733 -0.174 1.00 98.00 85 LEU A CA 1
ATOM 692 C C . LEU A 1 85 ? -2.025 -6.634 -0.993 1.00 98.00 85 LEU A C 1
ATOM 694 O O . LEU A 1 85 ? -1.326 -5.623 -0.938 1.00 98.00 85 LEU A O 1
ATOM 698 N N . ILE A 1 86 ? -1.756 -7.648 -1.810 1.00 96.94 86 ILE A N 1
ATOM 699 C CA . ILE A 1 86 ? -0.683 -7.656 -2.805 1.00 96.94 86 ILE A CA 1
ATOM 700 C C . ILE A 1 86 ? -1.276 -7.209 -4.145 1.00 96.94 86 ILE A C 1
ATOM 702 O O . ILE A 1 86 ? -1.905 -7.994 -4.852 1.00 96.94 86 ILE A O 1
ATOM 706 N N . SER A 1 87 ? -1.104 -5.937 -4.506 1.00 94.56 87 SER A N 1
ATOM 707 C CA . SER A 1 87 ? -1.694 -5.402 -5.748 1.00 94.56 87 SER A CA 1
ATOM 708 C C . SER A 1 87 ? -0.925 -5.769 -7.025 1.00 94.56 87 SER A C 1
ATOM 710 O O . SER A 1 87 ? -1.435 -5.585 -8.124 1.00 94.56 87 SER A O 1
ATOM 712 N N . ALA A 1 88 ? 0.295 -6.287 -6.879 1.00 89.69 88 ALA A N 1
ATOM 713 C CA . ALA A 1 88 ? 1.127 -6.794 -7.963 1.00 89.69 88 ALA A CA 1
ATOM 714 C C . ALA A 1 88 ? 1.642 -8.188 -7.580 1.00 89.69 88 ALA A C 1
ATOM 716 O O . ALA A 1 88 ? 2.729 -8.330 -7.019 1.00 89.69 88 ALA A O 1
ATOM 717 N N . ALA A 1 89 ? 0.840 -9.224 -7.846 1.00 89.44 89 ALA A N 1
ATOM 718 C CA . ALA A 1 89 ? 1.108 -10.595 -7.396 1.00 89.44 89 ALA A CA 1
ATOM 719 C C . ALA A 1 89 ? 2.396 -11.223 -7.966 1.00 89.44 89 ALA A C 1
ATOM 721 O O . ALA A 1 89 ? 2.865 -12.223 -7.434 1.00 89.44 89 ALA A O 1
ATOM 722 N N . ALA A 1 90 ? 2.993 -10.644 -9.012 1.00 85.94 90 ALA A N 1
ATOM 723 C CA . ALA A 1 90 ? 4.293 -11.078 -9.526 1.00 85.94 90 ALA A CA 1
ATOM 724 C C . ALA A 1 90 ? 5.483 -10.644 -8.640 1.00 85.94 90 ALA A C 1
ATOM 726 O O . ALA A 1 90 ? 6.596 -11.109 -8.848 1.00 85.94 90 ALA A O 1
ATOM 727 N N . SER A 1 91 ? 5.273 -9.764 -7.652 1.00 88.81 91 SER A N 1
ATOM 728 C CA . SER A 1 91 ? 6.330 -9.272 -6.760 1.00 88.81 91 SER A CA 1
ATOM 729 C C . SER A 1 91 ? 6.552 -10.210 -5.572 1.00 88.81 91 SER A C 1
ATOM 731 O O . SER A 1 91 ? 5.693 -10.324 -4.694 1.00 88.81 91 SER A O 1
ATOM 733 N N . THR A 1 92 ? 7.731 -10.829 -5.490 1.00 90.75 92 THR A N 1
ATOM 734 C CA . THR A 1 92 ? 8.127 -11.677 -4.348 1.00 90.75 92 THR A CA 1
ATOM 735 C C . THR A 1 92 ? 8.272 -10.891 -3.053 1.00 90.75 92 THR A C 1
ATOM 737 O O . THR A 1 92 ? 7.905 -11.400 -1.998 1.00 90.75 92 THR A O 1
ATOM 740 N N . PHE A 1 93 ? 8.725 -9.636 -3.116 1.00 93.81 93 PHE A N 1
ATOM 741 C CA . PHE A 1 93 ? 8.762 -8.743 -1.957 1.00 93.81 93 PHE A CA 1
ATOM 742 C C . PHE A 1 93 ? 7.371 -8.586 -1.321 1.00 93.81 93 PHE A C 1
ATOM 744 O O . PHE A 1 93 ? 7.220 -8.705 -0.106 1.00 93.81 93 PHE A O 1
ATOM 751 N N . GLY A 1 94 ? 6.329 -8.433 -2.148 1.00 94.81 94 GLY A N 1
ATOM 752 C CA . GLY A 1 94 ? 4.940 -8.409 -1.688 1.00 94.81 94 GLY A CA 1
ATOM 753 C C . GLY A 1 94 ? 4.515 -9.689 -0.969 1.00 94.81 94 GLY A C 1
ATOM 754 O O . GLY A 1 94 ? 3.829 -9.623 0.052 1.00 94.81 94 GLY A O 1
ATOM 755 N N . TRP A 1 95 ? 4.954 -10.848 -1.465 1.00 95.19 95 TRP A N 1
ATOM 756 C CA . TRP A 1 95 ? 4.706 -12.140 -0.823 1.00 95.19 95 TRP A CA 1
ATOM 757 C C . TRP A 1 95 ? 5.463 -12.302 0.493 1.00 95.19 95 TRP A C 1
ATOM 759 O O . TRP A 1 95 ? 4.880 -12.800 1.452 1.00 95.19 95 TRP A O 1
ATOM 769 N N . TRP A 1 96 ? 6.711 -11.838 0.584 1.00 96.50 96 TRP A N 1
ATOM 770 C CA . TRP A 1 96 ? 7.460 -11.841 1.842 1.00 96.50 96 TRP A CA 1
ATOM 771 C C . TRP A 1 96 ? 6.816 -10.936 2.892 1.00 96.50 96 TRP A C 1
ATOM 773 O O . TRP A 1 96 ? 6.625 -11.363 4.031 1.00 96.50 96 TRP A O 1
ATOM 783 N N . LEU A 1 97 ? 6.387 -9.728 2.515 1.00 97.31 97 LEU A N 1
ATOM 784 C CA . LEU A 1 97 ? 5.633 -8.858 3.419 1.00 97.31 97 LEU A CA 1
ATOM 785 C C . LEU A 1 97 ? 4.354 -9.538 3.914 1.00 97.31 97 LEU A C 1
ATOM 787 O O . LEU A 1 97 ? 4.081 -9.530 5.115 1.00 97.31 97 LEU A O 1
ATOM 791 N N . ALA A 1 98 ? 3.584 -10.144 3.010 1.00 96.88 98 ALA A N 1
ATOM 792 C CA . ALA A 1 98 ? 2.357 -10.839 3.369 1.00 96.88 98 ALA A CA 1
ATOM 793 C C . ALA A 1 98 ? 2.621 -12.049 4.276 1.00 96.88 98 ALA A C 1
ATOM 795 O O . ALA A 1 98 ? 1.913 -12.217 5.269 1.00 96.88 98 ALA A O 1
ATOM 796 N N . PHE A 1 99 ? 3.666 -12.834 4.003 1.00 95.88 99 PHE A N 1
ATOM 797 C CA . PHE A 1 99 ? 4.096 -13.958 4.838 1.00 95.88 99 PHE A CA 1
ATOM 798 C C . PH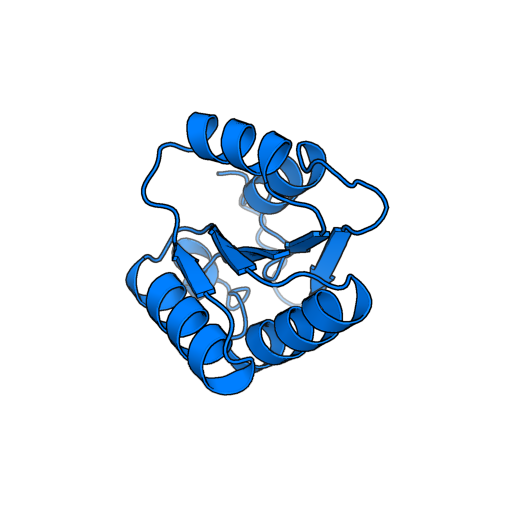E A 1 99 ? 4.408 -13.525 6.274 1.00 95.88 99 PHE A C 1
ATOM 800 O O . PHE A 1 99 ? 4.033 -14.214 7.218 1.00 95.88 99 PHE A O 1
ATOM 807 N N . PHE A 1 100 ? 5.033 -12.360 6.458 1.00 95.88 100 PHE A N 1
ATOM 808 C CA . PHE A 1 100 ? 5.302 -11.838 7.796 1.00 95.88 100 PHE A CA 1
ATOM 809 C C . PHE A 1 100 ? 4.097 -11.180 8.461 1.00 95.88 100 PHE A C 1
ATOM 811 O O . PHE A 1 100 ? 4.149 -10.973 9.667 1.00 95.88 100 PHE A O 1
ATOM 818 N N . SER A 1 101 ? 3.025 -10.857 7.732 1.00 96.12 101 SER A N 1
ATOM 819 C CA . SER A 1 101 ? 1.889 -10.116 8.289 1.00 96.12 101 SER A CA 1
ATOM 820 C C . SER A 1 101 ? 1.241 -10.812 9.494 1.00 96.12 101 SER A C 1
ATOM 822 O O . SER A 1 101 ? 1.143 -12.040 9.558 1.00 96.12 101 SER A O 1
ATOM 824 N N . ALA A 1 102 ? 0.752 -10.013 10.447 1.00 91.56 102 ALA A N 1
ATOM 825 C CA . ALA A 1 102 ? 0.201 -10.514 11.708 1.00 91.56 102 ALA A CA 1
ATOM 826 C C . ALA A 1 102 ? -1.010 -11.454 11.532 1.00 91.56 102 ALA A C 1
ATOM 828 O O . ALA A 1 102 ? -1.273 -12.291 12.394 1.00 91.56 102 ALA A O 1
ATOM 829 N N . ASN A 1 103 ? -1.761 -11.321 10.432 1.00 93.00 103 ASN A N 1
ATOM 830 C CA . ASN A 1 103 ? -2.963 -12.110 10.169 1.00 93.00 103 ASN A CA 1
ATOM 831 C C . ASN A 1 103 ? -2.905 -12.827 8.813 1.00 93.00 103 ASN A C 1
ATOM 833 O O . ASN A 1 103 ? -3.405 -12.333 7.801 1.00 93.00 103 ASN A O 1
ATOM 837 N N . GLN A 1 104 ? -2.392 -14.056 8.835 1.00 92.94 104 GLN A N 1
ATOM 838 C CA . GLN A 1 104 ? -2.296 -14.924 7.657 1.00 92.94 104 GLN A CA 1
ATOM 839 C C . GLN A 1 104 ? -3.655 -15.357 7.079 1.00 92.94 104 GLN A C 1
ATOM 841 O O . GLN A 1 104 ? -3.722 -15.788 5.934 1.00 92.94 104 GLN A O 1
ATOM 846 N N . SER A 1 105 ? -4.758 -15.218 7.827 1.00 94.19 105 SER A N 1
ATOM 847 C CA . SER A 1 105 ? -6.105 -15.551 7.325 1.00 94.19 105 SER A CA 1
ATOM 848 C C . SER A 1 105 ? -6.725 -14.432 6.480 1.00 94.19 105 SER A C 1
ATOM 850 O O . SER A 1 105 ? -7.842 -14.577 5.992 1.00 94.19 105 SER A O 1
ATOM 852 N N . SER A 1 106 ? -6.037 -13.294 6.341 1.00 95.94 106 SER A N 1
ATOM 853 C CA . SER A 1 106 ? -6.558 -12.095 5.683 1.00 95.94 106 SER A CA 1
ATOM 854 C C . SER A 1 106 ? -5.532 -11.493 4.719 1.00 95.94 106 SER A C 1
ATOM 856 O O . SER A 1 106 ? -5.258 -10.290 4.736 1.00 95.94 106 SER A O 1
ATOM 858 N N . VAL A 1 107 ? -4.957 -12.361 3.884 1.00 97.12 107 VAL A N 1
ATOM 859 C CA . VAL A 1 107 ? -4.031 -12.017 2.799 1.00 97.12 107 VAL A CA 1
ATOM 860 C C . VAL A 1 107 ? -4.746 -12.185 1.461 1.00 97.12 107 VAL A C 1
ATOM 862 O O . VAL A 1 107 ? -5.276 -13.251 1.157 1.00 97.12 107 VAL A O 1
ATOM 865 N N . TYR A 1 108 ? -4.736 -11.132 0.651 1.00 96.88 108 TYR A N 1
ATOM 866 C CA . TYR A 1 108 ? -5.386 -11.075 -0.655 1.00 96.88 108 TYR A CA 1
ATOM 867 C C . TYR A 1 108 ? -4.386 -10.615 -1.709 1.00 96.88 108 TYR A C 1
ATOM 869 O O . TYR A 1 108 ? -3.448 -9.875 -1.408 1.00 96.88 108 TYR A O 1
ATOM 877 N N . TYR A 1 109 ? -4.602 -11.008 -2.958 1.00 95.12 109 TYR A N 1
ATOM 878 C CA . TYR A 1 109 ? -3.773 -10.572 -4.073 1.00 95.12 109 TYR A CA 1
ATOM 879 C C . TYR A 1 109 ? -4.629 -10.282 -5.302 1.00 95.12 109 TYR A C 1
ATOM 881 O O . TYR A 1 109 ? -5.647 -10.934 -5.534 1.00 95.12 109 TYR A O 1
ATOM 889 N N . ILE A 1 110 ? -4.200 -9.300 -6.091 1.00 90.56 110 ILE A N 1
ATOM 890 C CA . ILE A 1 110 ? -4.755 -9.041 -7.418 1.00 90.56 110 ILE A CA 1
ATOM 891 C C . ILE A 1 110 ? -3.940 -9.882 -8.399 1.00 90.56 110 ILE A C 1
ATOM 893 O O . ILE A 1 110 ? -2.770 -9.602 -8.670 1.00 90.56 110 ILE A O 1
ATOM 897 N N . GLY A 1 111 ? -4.544 -10.975 -8.862 1.00 79.81 111 GLY A N 1
ATOM 898 C CA . GLY A 1 111 ? -3.956 -11.857 -9.863 1.00 79.81 111 GLY A CA 1
ATOM 899 C C . GLY A 1 111 ? -4.297 -11.375 -11.268 1.00 79.81 111 GLY A C 1
ATOM 900 O O . GLY A 1 111 ? -5.467 -11.157 -11.578 1.00 79.81 111 GLY A O 1
ATOM 901 N N . ARG A 1 112 ? -3.295 -11.248 -12.143 1.00 68.81 112 ARG A N 1
ATOM 902 C CA . ARG A 1 112 ? -3.547 -11.011 -13.569 1.00 68.81 112 ARG A CA 1
ATOM 903 C C . ARG A 1 112 ? -3.903 -12.336 -14.237 1.00 68.81 112 ARG A C 1
ATOM 905 O O . ARG A 1 112 ? -3.220 -13.338 -14.029 1.00 68.81 112 ARG A O 1
ATOM 912 N N . GLN A 1 113 ? -4.942 -12.341 -15.068 1.00 56.28 113 GLN A N 1
ATOM 913 C CA . GLN A 1 113 ? -5.134 -13.427 -16.025 1.00 56.28 113 GLN A CA 1
ATOM 914 C C . GLN A 1 113 ? -4.158 -13.201 -17.178 1.00 56.28 113 GLN A C 1
ATOM 916 O O . GLN A 1 113 ? -4.311 -12.250 -17.943 1.00 56.28 113 GLN A O 1
ATOM 921 N N . PHE A 1 114 ? -3.136 -14.047 -17.287 1.00 54.88 114 PHE A N 1
ATOM 922 C CA . PHE A 1 114 ? -2.313 -14.093 -18.490 1.00 54.88 114 PHE A CA 1
ATOM 923 C C . PHE A 1 114 ? -3.172 -14.702 -19.599 1.00 54.88 114 PHE A C 1
ATOM 925 O O . PHE A 1 114 ? -3.491 -15.890 -19.568 1.00 54.88 114 PHE A O 1
ATOM 932 N N . THR A 1 115 ? -3.610 -13.887 -20.557 1.00 47.69 115 THR A N 1
ATOM 933 C CA . THR A 1 115 ? -4.228 -14.409 -21.774 1.00 47.69 115 THR A CA 1
ATOM 934 C C . THR A 1 115 ? -3.169 -15.197 -22.538 1.00 47.69 115 THR A C 1
ATOM 936 O O . THR A 1 115 ? -2.093 -14.672 -22.813 1.00 47.69 115 THR A O 1
ATOM 939 N N . ASN A 1 116 ? -3.464 -16.473 -22.804 1.00 44.69 116 ASN A N 1
ATOM 940 C CA . ASN A 1 116 ? -2.580 -17.460 -23.428 1.00 44.69 116 ASN A CA 1
ATOM 941 C C . ASN A 1 116 ? -1.612 -16.850 -24.461 1.00 44.69 116 ASN A C 1
ATOM 943 O O . ASN A 1 116 ? -2.043 -16.444 -25.538 1.00 44.69 116 ASN A O 1
ATOM 947 N N . GLY A 1 117 ? -0.311 -16.867 -24.150 1.00 52.03 117 GLY A N 1
ATOM 948 C CA . GLY A 1 117 ? 0.763 -16.672 -25.128 1.00 52.03 117 GLY A CA 1
ATOM 949 C C . GLY A 1 117 ? 1.610 -15.404 -25.009 1.00 52.03 117 GLY A C 1
ATOM 950 O O . GLY A 1 117 ? 2.594 -15.312 -25.734 1.00 52.03 117 GLY A O 1
ATOM 951 N N . GLU A 1 118 ? 1.308 -14.460 -24.113 1.00 53.66 118 GLU A N 1
ATOM 952 C CA . GLU A 1 118 ? 2.097 -13.221 -24.008 1.00 53.66 118 GLU A CA 1
ATOM 953 C C . GLU A 1 118 ? 2.912 -13.123 -22.709 1.00 53.66 118 GLU A C 1
ATOM 955 O O . GLU A 1 118 ? 2.373 -13.004 -21.611 1.00 53.66 118 GLU A O 1
ATOM 960 N N . ASN A 1 119 ? 4.238 -13.164 -22.900 1.00 54.31 119 ASN A N 1
ATOM 961 C CA . ASN A 1 119 ? 5.309 -12.601 -22.073 1.00 54.31 119 ASN A CA 1
ATOM 962 C C . ASN A 1 119 ? 5.152 -12.760 -20.553 1.00 54.31 119 ASN A C 1
ATOM 964 O O . ASN A 1 119 ? 4.995 -11.779 -19.828 1.00 54.31 119 ASN A O 1
ATOM 968 N N . VAL A 1 120 ? 5.297 -13.991 -20.056 1.00 55.06 120 VAL A N 1
ATOM 969 C CA . VAL A 1 120 ? 5.774 -14.184 -18.680 1.00 55.06 120 VAL A CA 1
ATOM 970 C C . VAL A 1 120 ? 7.234 -13.719 -18.667 1.00 55.06 120 VAL A C 1
ATOM 972 O O . VAL A 1 120 ? 8.023 -14.283 -19.426 1.00 55.06 120 VAL A O 1
ATOM 975 N N . PRO A 1 121 ? 7.618 -12.686 -17.896 1.00 52.31 121 PRO A N 1
ATOM 976 C CA . PRO A 1 121 ? 9.007 -12.243 -17.858 1.00 52.31 121 PRO A CA 1
ATOM 977 C C . PRO A 1 121 ? 9.899 -13.399 -17.389 1.00 52.31 121 PRO A C 1
ATOM 979 O O . PRO A 1 121 ? 9.723 -13.903 -16.282 1.00 52.31 121 PRO A O 1
ATOM 982 N N . GLU A 1 122 ? 10.829 -13.842 -18.242 1.00 51.84 122 GLU A N 1
ATOM 983 C CA . GLU A 1 122 ? 11.809 -14.892 -17.910 1.00 51.84 122 GLU A CA 1
ATOM 984 C C . GLU A 1 122 ? 12.792 -14.427 -16.824 1.00 51.84 122 GLU A C 1
ATOM 986 O O . GLU A 1 122 ? 13.361 -15.231 -16.087 1.00 51.84 122 GLU A O 1
ATOM 991 N N . THR A 1 123 ? 12.971 -13.113 -16.695 1.00 50.16 123 THR A N 1
ATOM 992 C CA . THR A 1 123 ? 13.769 -12.478 -15.655 1.00 50.16 123 THR A CA 1
ATOM 993 C C . THR A 1 123 ? 12.977 -12.382 -14.360 1.00 50.16 123 THR A C 1
ATOM 995 O O . THR A 1 123 ? 12.232 -11.435 -14.139 1.00 50.16 123 THR A O 1
ATOM 998 N N . GLU A 1 124 ? 13.156 -13.390 -13.511 1.00 48.97 124 GLU A N 1
ATOM 999 C CA . GLU A 1 124 ? 13.399 -13.251 -12.071 1.00 48.97 124 GLU A CA 1
ATOM 1000 C C . GLU A 1 124 ? 13.043 -11.865 -11.463 1.00 48.97 124 GLU A C 1
ATOM 1002 O O . GLU A 1 124 ? 13.920 -11.064 -11.150 1.00 48.97 124 GLU A O 1
ATOM 1007 N N . LEU A 1 125 ? 11.746 -11.580 -11.264 1.00 50.56 125 LEU A N 1
ATOM 1008 C CA . LEU A 1 125 ? 11.218 -10.363 -10.606 1.00 50.56 125 LEU A CA 1
ATOM 1009 C C . LEU A 1 125 ? 11.369 -10.439 -9.068 1.00 50.56 125 LEU A C 1
ATOM 1011 O O . LEU A 1 125 ? 10.433 -10.141 -8.320 1.00 50.56 125 LEU A O 1
ATOM 1015 N N . TYR A 1 126 ? 12.517 -10.936 -8.596 1.00 50.31 126 TYR A N 1
ATOM 1016 C CA . TYR A 1 126 ? 12.695 -11.401 -7.216 1.00 50.31 126 TYR A CA 1
ATOM 1017 C C . TYR A 1 126 ? 13.121 -10.330 -6.205 1.00 50.31 126 TYR A C 1
ATOM 1019 O O . TYR A 1 126 ? 13.168 -10.654 -5.015 1.00 50.31 126 TYR A O 1
ATOM 1027 N N . LEU A 1 127 ? 13.408 -9.096 -6.635 1.00 42.62 127 LEU A N 1
ATOM 1028 C CA . LEU A 1 127 ? 13.871 -8.006 -5.764 1.00 42.62 127 LEU A CA 1
ATOM 1029 C C . LEU A 1 127 ? 13.216 -6.677 -6.132 1.00 42.62 127 LEU A C 1
ATOM 1031 O O . LEU A 1 127 ? 13.583 -6.089 -7.170 1.00 42.62 127 LEU A O 1
#

Radius of gyration: 13.83 Å; chains: 1; bounding box: 29×28×39 Å